Protein AF-B8IIH8-F1 (afdb_monomer)

Nearest PDB structures (foldseek):
  6rmo-assembly2_G  TM=4.757E-01  e=8.599E-01  Plasmodium falciparum 3D7
  6rmo-assembly2_E  TM=4.740E-01  e=1.251E+00  Plasmodium falciparum 3D7

Solvent-accessible surface area (backbone atoms only — not comparable to full-atom values): 4338 Å² total; per-residue (Å²): 134,82,78,79,64,86,50,71,58,52,74,66,48,48,52,48,14,54,51,36,32,52,51,43,36,52,53,35,42,75,71,74,41,54,44,49,75,45,84,48,98,66,25,37,39,38,35,23,77,72,44,66,52,74,48,42,43,80,57,56,41,44,44,52,29,69,53,43,22,49,51,51,51,53,52,36,65,52,106

Sequence (79 aa):
MLASSDRLISTSEMLEALAAGGRAVAELNAQGKPARVCVVPDGLWIEGRQKGALIHGRELRTMAPYQLAQRIREIASSF

Mean predicted aligned error: 4.79 Å

Secondary structure (DSSP, 8-state):
------PPPPHHHHHHHHHHHHHHHHHHHHTT---EEEEETTEEEEE-SS-EEEEEHHHHTT--HHHHHHHHHHHHT--

pLDDT: mean 89.85, std 13.22, range [36.59, 97.94]

Organism: Methylobacterium nodulans (strain LMG 21967 / CNCM I-2342 / ORS 2060) (NCBI:txid460265)

Radius of gyration: 12.39 Å; Cα contacts (8 Å, |Δi|>4): 123; chains: 1; bounding box: 30×23×30 Å

Foldseek 3Di:
DDPLPLDFDDPVQLVLLVVLLVVLQVVCVVVVWHWDWDADPQAIWIDADPDIDGDGPSNSRSDGSVRSSVVNCCRNVPD

Structure (mmCIF, N/CA/C/O backbone):
data_AF-B8IIH8-F1
#
_entry.id   AF-B8IIH8-F1
#
loop_
_atom_site.group_PDB
_atom_site.id
_atom_site.type_symbol
_atom_site.label_atom_id
_atom_site.label_alt_id
_atom_site.label_comp_id
_atom_site.label_asym_id
_atom_s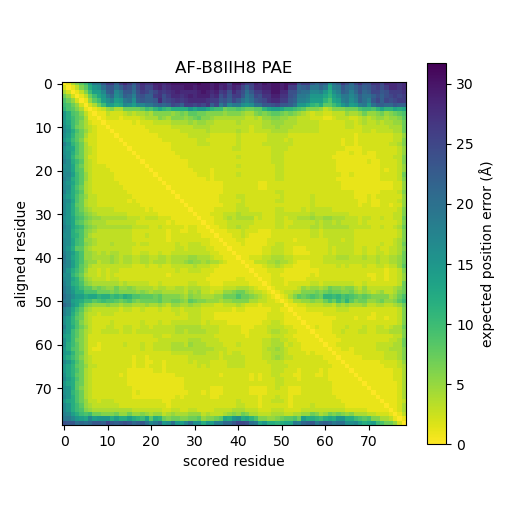ite.label_entity_id
_atom_site.label_seq_id
_atom_site.pdbx_PDB_ins_code
_atom_site.Cartn_x
_atom_site.Cartn_y
_atom_site.Cartn_z
_atom_site.occupancy
_atom_site.B_iso_or_equiv
_atom_site.auth_seq_id
_atom_site.auth_comp_id
_atom_site.auth_asym_id
_atom_site.auth_atom_id
_atom_site.pdbx_PDB_model_num
ATOM 1 N N . MET A 1 1 ? 22.394 16.275 -2.431 1.00 36.59 1 MET A N 1
ATOM 2 C CA . MET A 1 1 ? 21.107 16.349 -3.153 1.00 36.59 1 MET A CA 1
ATOM 3 C C . MET A 1 1 ? 21.080 15.149 -4.091 1.00 36.59 1 MET A C 1
ATOM 5 O O . MET A 1 1 ? 21.731 15.190 -5.123 1.00 36.59 1 MET A O 1
ATOM 9 N N . LEU A 1 2 ? 20.519 14.016 -3.654 1.00 43.78 2 LEU A N 1
ATOM 10 C CA . LEU A 1 2 ? 20.454 12.814 -4.492 1.00 43.78 2 LEU A CA 1
ATOM 11 C C . LEU A 1 2 ? 19.368 13.054 -5.538 1.00 43.78 2 LEU A C 1
ATOM 13 O O . LEU A 1 2 ? 18.230 13.328 -5.167 1.00 43.78 2 LEU A O 1
ATOM 17 N N . ALA A 1 3 ? 19.737 13.009 -6.816 1.00 41.81 3 ALA A N 1
ATOM 18 C CA . ALA A 1 3 ? 18.779 13.013 -7.907 1.00 41.81 3 ALA A CA 1
ATOM 19 C C . ALA A 1 3 ? 17.805 11.853 -7.679 1.00 41.81 3 ALA A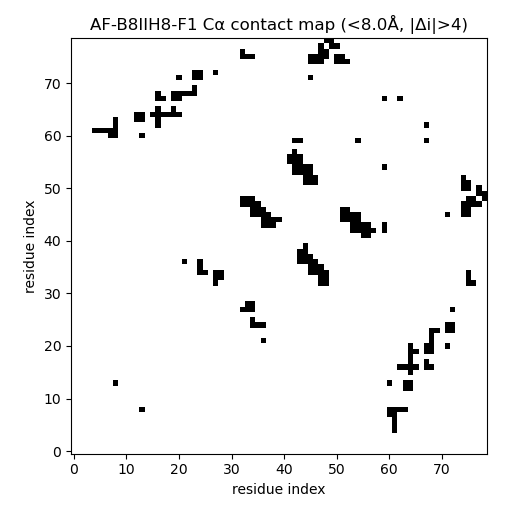 C 1
ATOM 21 O O . ALA A 1 3 ? 18.211 10.689 -7.682 1.00 41.81 3 ALA A O 1
ATOM 22 N N . SER A 1 4 ? 16.537 12.169 -7.418 1.00 52.41 4 SER A N 1
ATOM 23 C CA . SER A 1 4 ? 15.459 11.193 -7.490 1.00 52.41 4 SER A CA 1
ATOM 24 C C . SER A 1 4 ? 15.490 10.645 -8.909 1.00 52.41 4 SER A C 1
ATOM 26 O O . SER A 1 4 ? 15.242 11.370 -9.866 1.00 52.41 4 SER A O 1
ATOM 28 N N . SER A 1 5 ? 15.947 9.406 -9.056 1.00 50.84 5 SER A N 1
ATOM 29 C CA . SER A 1 5 ? 16.031 8.771 -10.359 1.00 50.84 5 SER A CA 1
ATOM 30 C C . SER A 1 5 ? 14.602 8.622 -10.871 1.00 50.84 5 SER A C 1
ATOM 32 O O . SER A 1 5 ? 13.850 7.818 -10.329 1.00 50.84 5 SER A O 1
ATOM 34 N N . ASP A 1 6 ? 14.232 9.369 -11.916 1.00 68.00 6 ASP A N 1
ATOM 35 C CA . ASP A 1 6 ? 12.988 9.196 -12.692 1.00 68.00 6 ASP A CA 1
ATOM 36 C C . ASP A 1 6 ? 12.989 7.871 -13.482 1.00 68.00 6 ASP A C 1
ATOM 38 O O . ASP A 1 6 ? 12.438 7.742 -14.577 1.00 68.00 6 ASP A O 1
ATOM 42 N N . ARG A 1 7 ? 13.662 6.850 -12.950 1.00 85.06 7 ARG A N 1
ATOM 43 C CA . ARG A 1 7 ? 13.653 5.514 -13.503 1.00 85.06 7 ARG A CA 1
ATOM 44 C C . ARG A 1 7 ? 12.293 4.904 -13.200 1.00 85.06 7 ARG A C 1
ATOM 46 O O . ARG A 1 7 ? 11.919 4.722 -12.044 1.00 85.06 7 ARG A O 1
ATOM 53 N N . LEU A 1 8 ? 11.597 4.524 -14.263 1.00 88.88 8 LEU A N 1
ATOM 54 C CA . LEU A 1 8 ? 10.427 3.670 -14.151 1.00 88.88 8 LEU A CA 1
ATOM 55 C C . LEU A 1 8 ? 10.836 2.325 -13.545 1.00 88.88 8 LEU A C 1
ATOM 57 O O . LEU A 1 8 ? 11.783 1.682 -14.012 1.00 88.88 8 LEU A O 1
ATOM 61 N N . ILE A 1 9 ? 10.113 1.906 -12.515 1.00 90.81 9 ILE A N 1
ATOM 62 C CA . ILE A 1 9 ? 10.268 0.579 -11.931 1.00 90.81 9 ILE A CA 1
ATOM 63 C C . ILE A 1 9 ? 9.702 -0.471 -12.894 1.00 90.81 9 ILE A C 1
ATOM 65 O O . ILE A 1 9 ? 8.728 -0.234 -13.614 1.00 90.81 9 ILE A O 1
ATOM 69 N N . SER A 1 10 ? 10.325 -1.642 -12.923 1.00 93.94 10 SER A N 1
ATOM 70 C CA . SER A 1 10 ? 9.827 -2.798 -13.667 1.00 93.94 10 SER A CA 1
ATOM 71 C C . SER A 1 10 ? 8.500 -3.309 -13.097 1.00 93.94 10 SER A C 1
ATOM 73 O O . SER A 1 10 ? 8.091 -2.975 -11.984 1.00 93.94 10 SER A O 1
ATOM 75 N N . THR A 1 11 ? 7.818 -4.182 -13.841 1.00 93.31 11 THR A N 1
ATOM 76 C CA . THR A 1 11 ? 6.582 -4.818 -13.364 1.00 93.31 11 THR A CA 1
ATOM 77 C C . THR A 1 11 ? 6.804 -5.653 -12.100 1.00 93.31 11 THR A C 1
ATOM 79 O O . THR A 1 11 ? 5.957 -5.630 -11.212 1.00 93.31 11 THR A O 1
ATOM 82 N N . SER A 1 12 ? 7.937 -6.354 -11.976 1.00 95.50 12 SER A N 1
ATOM 83 C CA . SER A 1 12 ? 8.275 -7.094 -10.754 1.00 95.50 12 SER A CA 1
ATOM 84 C C . SER A 1 12 ? 8.485 -6.156 -9.566 1.00 95.50 12 SER A C 1
ATOM 86 O O . SER A 1 12 ? 7.907 -6.385 -8.509 1.00 95.50 12 SER A O 1
ATOM 88 N N . GLU A 1 13 ? 9.216 -5.054 -9.755 1.00 94.19 13 GLU A N 1
ATOM 89 C CA . GLU A 1 13 ? 9.416 -4.042 -8.706 1.00 94.19 13 GLU A CA 1
ATOM 90 C C . GLU A 1 13 ? 8.089 -3.384 -8.291 1.00 94.19 13 GLU A C 1
ATOM 92 O O . GLU A 1 13 ? 7.860 -3.144 -7.108 1.00 94.19 13 GLU A O 1
ATOM 97 N N . MET A 1 14 ? 7.172 -3.155 -9.236 1.00 94.06 14 MET A N 1
ATOM 98 C CA . MET A 1 14 ? 5.822 -2.662 -8.943 1.00 94.06 14 MET A CA 1
ATOM 99 C C . MET A 1 14 ? 5.024 -3.649 -8.081 1.00 94.06 14 MET A C 1
ATOM 101 O O . MET A 1 14 ? 4.367 -3.242 -7.121 1.00 94.06 14 MET A O 1
ATOM 105 N N . LEU A 1 15 ? 5.078 -4.948 -8.390 1.00 95.38 15 LEU A N 1
ATOM 106 C CA . LEU A 1 15 ? 4.423 -5.978 -7.577 1.00 95.38 15 LEU A CA 1
ATOM 107 C C . LEU A 1 15 ? 5.025 -6.045 -6.169 1.00 95.38 15 LEU A C 1
ATOM 109 O O . LEU A 1 15 ? 4.284 -6.114 -5.187 1.00 95.38 15 LEU A O 1
ATOM 113 N N . GLU A 1 16 ? 6.351 -5.964 -6.053 1.00 96.56 16 GLU A N 1
ATOM 114 C CA . GLU A 1 16 ? 7.038 -5.891 -4.762 1.00 96.56 16 GLU A CA 1
ATOM 115 C C . GLU A 1 16 ? 6.635 -4.646 -3.969 1.00 96.56 16 GLU A C 1
ATOM 117 O O . GLU A 1 16 ? 6.426 -4.729 -2.755 1.00 96.56 16 GLU A O 1
ATOM 122 N N . ALA A 1 17 ? 6.472 -3.508 -4.647 1.00 95.19 17 ALA A N 1
ATOM 123 C CA . ALA A 1 17 ? 6.050 -2.262 -4.031 1.00 95.19 17 ALA A CA 1
ATOM 124 C C . ALA A 1 17 ? 4.618 -2.345 -3.501 1.00 95.19 17 ALA A C 1
ATOM 126 O O . ALA A 1 17 ? 4.379 -2.017 -2.337 1.00 95.19 17 ALA A O 1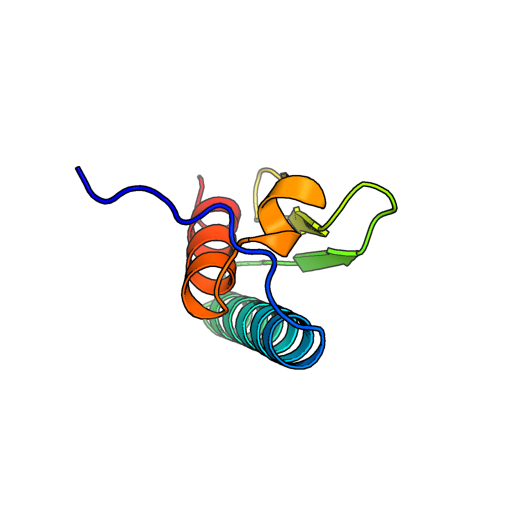
ATOM 127 N N . LEU A 1 18 ? 3.681 -2.868 -4.295 1.00 95.06 18 LEU A N 1
ATOM 128 C CA . LEU A 1 18 ? 2.307 -3.108 -3.851 1.00 95.06 18 LEU A CA 1
ATOM 129 C C . LEU A 1 18 ? 2.255 -4.096 -2.677 1.00 95.06 18 LEU A C 1
ATOM 131 O O . LEU A 1 18 ? 1.539 -3.856 -1.704 1.00 95.06 18 LEU A O 1
ATOM 135 N N . ALA A 1 19 ? 3.059 -5.163 -2.710 1.00 96.69 19 ALA A N 1
ATOM 1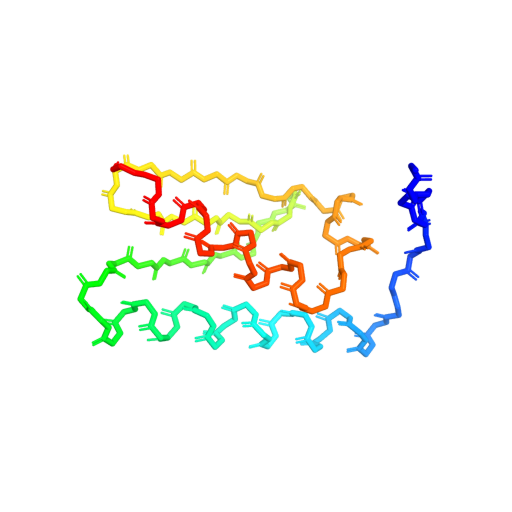36 C CA . ALA A 1 19 ? 3.157 -6.113 -1.604 1.00 96.69 19 ALA A CA 1
ATOM 137 C C . ALA A 1 19 ? 3.723 -5.463 -0.328 1.00 96.69 19 ALA A C 1
ATOM 139 O O . ALA A 1 19 ? 3.222 -5.710 0.771 1.00 96.69 19 ALA A O 1
ATOM 140 N N . ALA A 1 20 ? 4.743 -4.608 -0.453 1.00 96.50 20 ALA A N 1
ATOM 141 C CA . ALA A 1 20 ? 5.288 -3.840 0.664 1.00 96.50 20 ALA A CA 1
ATOM 142 C C . ALA A 1 20 ? 4.255 -2.860 1.239 1.00 96.50 20 ALA A C 1
ATOM 144 O O . ALA A 1 20 ? 4.126 -2.756 2.461 1.00 96.50 20 ALA A O 1
ATOM 145 N N . GLY A 1 21 ? 3.471 -2.207 0.378 1.00 96.12 21 GLY A N 1
ATOM 146 C CA . GLY A 1 21 ? 2.359 -1.361 0.795 1.00 96.12 21 GLY A CA 1
ATOM 147 C C . GLY A 1 21 ? 1.279 -2.138 1.551 1.00 96.12 21 GLY A C 1
ATOM 148 O O . GLY A 1 21 ? 0.863 -1.718 2.629 1.00 96.12 21 GLY A O 1
ATOM 149 N N . GLY A 1 22 ? 0.893 -3.318 1.054 1.00 96.50 22 GLY A N 1
ATOM 150 C CA . GLY A 1 22 ? -0.047 -4.211 1.736 1.00 96.50 22 GLY A CA 1
ATOM 151 C C . GLY A 1 22 ? 0.438 -4.646 3.124 1.00 96.50 22 GLY A C 1
ATOM 152 O O . GLY A 1 22 ? -0.331 -4.604 4.084 1.00 96.50 22 GLY A O 1
ATOM 153 N N . ARG A 1 23 ? 1.730 -4.984 3.267 1.00 97.94 23 ARG A N 1
ATOM 154 C CA . ARG A 1 23 ? 2.340 -5.293 4.575 1.00 97.94 23 ARG A CA 1
ATOM 155 C C . ARG A 1 23 ? 2.294 -4.099 5.529 1.00 97.94 23 ARG A C 1
ATOM 157 O O . ARG A 1 23 ? 1.913 -4.269 6.682 1.00 97.94 23 ARG A O 1
ATOM 164 N N . ALA A 1 24 ? 2.607 -2.895 5.049 1.00 96.94 24 ALA A N 1
ATOM 165 C CA . ALA A 1 24 ? 2.534 -1.685 5.867 1.00 96.94 24 ALA A CA 1
ATOM 166 C C . ALA A 1 24 ? 1.108 -1.422 6.383 1.00 96.94 24 ALA A C 1
ATOM 168 O O . ALA A 1 24 ? 0.930 -1.106 7.559 1.00 96.94 24 ALA A O 1
ATOM 169 N N . VAL A 1 25 ? 0.091 -1.606 5.535 1.00 96.88 25 VAL A N 1
ATOM 170 C CA . VAL A 1 25 ? -1.321 -1.500 5.939 1.00 96.88 25 VAL A CA 1
ATOM 171 C C . VAL A 1 25 ? -1.680 -2.548 6.996 1.00 96.88 25 VAL A C 1
ATOM 173 O O . VAL A 1 25 ? -2.317 -2.216 7.995 1.00 96.88 25 VAL A O 1
ATOM 176 N N . ALA A 1 26 ? -1.254 -3.801 6.815 1.00 97.44 26 ALA A N 1
ATOM 177 C CA . ALA A 1 26 ? -1.497 -4.866 7.787 1.00 97.44 26 ALA A CA 1
ATOM 178 C C . ALA A 1 26 ? -0.859 -4.560 9.154 1.00 97.44 26 ALA A C 1
ATOM 180 O O . ALA A 1 26 ? -1.518 -4.702 10.183 1.00 97.44 26 ALA A O 1
ATOM 181 N N . GLU A 1 27 ? 0.387 -4.078 9.172 1.00 97.06 27 GLU A N 1
ATOM 182 C CA . GLU A 1 27 ? 1.083 -3.674 10.399 1.00 97.06 27 GLU A CA 1
ATOM 183 C C . GLU A 1 27 ? 0.380 -2.518 11.121 1.00 97.06 27 GLU A C 1
ATOM 185 O O . GLU A 1 27 ? 0.233 -2.555 12.342 1.00 97.06 27 GLU A O 1
ATOM 190 N N . LEU A 1 28 ? -0.068 -1.495 10.386 1.00 95.25 28 LEU A N 1
ATOM 191 C CA . LEU A 1 28 ? -0.806 -0.366 10.960 1.00 95.25 28 LEU A CA 1
ATOM 192 C C . LEU A 1 28 ? -2.108 -0.836 11.617 1.00 95.25 28 LEU A C 1
ATOM 194 O O . LEU A 1 28 ? -2.371 -0.506 12.776 1.00 95.25 28 LEU A O 1
ATOM 198 N N . ASN A 1 29 ? -2.875 -1.674 10.918 1.00 95.62 29 ASN A N 1
ATOM 199 C CA . ASN A 1 29 ? -4.119 -2.226 11.448 1.00 95.62 29 ASN A CA 1
ATOM 200 C C . ASN A 1 29 ? -3.873 -3.106 12.685 1.00 95.62 29 ASN A C 1
ATOM 202 O O . ASN A 1 29 ? -4.616 -2.998 13.660 1.00 95.62 29 ASN A O 1
ATOM 206 N N . ALA A 1 30 ? -2.800 -3.904 12.702 1.00 96.69 30 ALA A N 1
ATOM 207 C CA . ALA A 1 30 ? -2.401 -4.687 13.875 1.00 96.69 30 ALA A CA 1
ATOM 208 C C . ALA A 1 30 ? -2.025 -3.809 15.087 1.00 96.69 30 ALA A C 1
ATOM 210 O O . ALA A 1 30 ? -2.196 -4.22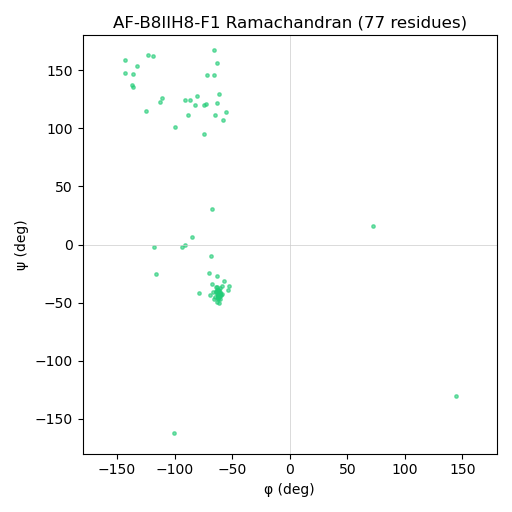7 16.229 1.00 96.69 30 ALA A O 1
ATOM 211 N N . GLN A 1 31 ? -1.563 -2.576 14.855 1.00 95.31 31 GLN A N 1
ATOM 212 C CA . GLN A 1 31 ? -1.290 -1.572 15.894 1.00 95.31 31 GLN A CA 1
ATOM 213 C C . GLN A 1 31 ? -2.536 -0.766 16.311 1.00 95.31 31 GLN A C 1
ATOM 215 O O . GLN A 1 31 ? -2.411 0.212 17.048 1.00 95.31 31 GLN A O 1
ATOM 220 N N . GLY A 1 32 ? -3.729 -1.110 15.816 1.00 93.38 32 GLY A N 1
ATOM 221 C CA . GLY A 1 32 ? -4.959 -0.356 16.078 1.00 93.38 32 GLY A CA 1
ATOM 222 C C . GLY A 1 32 ? -5.031 0.996 15.354 1.00 93.38 32 GLY A C 1
ATOM 223 O O . GLY A 1 32 ? -5.850 1.844 15.714 1.00 93.38 32 GLY A O 1
ATOM 224 N N . LYS A 1 33 ? -4.185 1.216 14.340 1.00 92.44 33 LYS A N 1
ATOM 225 C CA . LYS A 1 33 ? -4.196 2.410 13.487 1.00 92.44 33 LYS A CA 1
ATOM 226 C C . LYS A 1 33 ? -4.915 2.064 12.179 1.00 92.44 33 LYS A C 1
ATOM 228 O O . LYS A 1 33 ? -4.306 1.417 11.329 1.00 92.44 33 LYS A O 1
ATOM 233 N N . PRO A 1 34 ? -6.195 2.446 12.010 1.00 91.50 34 PRO A N 1
ATOM 234 C CA . PRO A 1 34 ? -6.961 2.047 10.839 1.00 91.50 34 PRO A CA 1
ATOM 235 C C . PRO A 1 34 ? -6.332 2.625 9.569 1.00 91.50 34 PRO A C 1
ATOM 237 O O . PRO A 1 34 ? -6.189 3.841 9.437 1.00 91.50 34 PRO A O 1
ATOM 240 N N . ALA A 1 35 ? -5.975 1.734 8.649 1.00 95.12 35 ALA A N 1
ATOM 241 C CA . ALA A 1 35 ? -5.434 2.060 7.341 1.00 95.12 35 ALA A CA 1
ATOM 242 C C . ALA A 1 35 ? -6.097 1.186 6.271 1.00 95.12 35 ALA A C 1
ATOM 244 O O . ALA A 1 35 ? -6.245 -0.029 6.442 1.00 95.12 35 ALA A O 1
ATOM 245 N N . ARG A 1 36 ? -6.485 1.798 5.153 1.00 94.81 36 ARG A N 1
ATOM 246 C CA . ARG A 1 36 ? -7.034 1.116 3.978 1.00 94.81 36 ARG A CA 1
ATOM 247 C C . ARG A 1 36 ? -6.347 1.615 2.721 1.00 94.81 36 ARG A C 1
ATOM 249 O O . ARG A 1 36 ? -5.864 2.742 2.658 1.00 94.81 36 ARG A O 1
ATOM 256 N N . VAL A 1 37 ? -6.323 0.758 1.713 1.00 95.25 37 VAL A N 1
ATOM 257 C CA . VAL A 1 37 ? -5.747 1.061 0.409 1.00 95.25 37 VAL A CA 1
ATOM 258 C C . VAL A 1 37 ? -6.668 0.541 -0.683 1.00 95.25 37 VAL A C 1
ATOM 260 O O . VAL A 1 37 ? -7.175 -0.577 -0.577 1.00 95.25 37 VAL A O 1
ATOM 263 N N . CYS A 1 38 ? -6.874 1.327 -1.737 1.00 94.88 38 CYS A N 1
ATOM 264 C CA . CYS A 1 38 ? -7.488 0.844 -2.967 1.00 94.88 38 CYS A CA 1
ATOM 265 C C . CYS A 1 38 ? -6.740 1.352 -4.203 1.00 94.88 38 CYS A C 1
ATOM 267 O O . CYS A 1 38 ? -6.182 2.451 -4.220 1.00 94.88 38 CYS A O 1
ATOM 269 N N . VAL A 1 39 ? -6.723 0.524 -5.246 1.00 94.31 39 VAL A N 1
ATOM 270 C CA . VAL A 1 39 ? -6.263 0.935 -6.573 1.00 94.31 39 VAL A CA 1
ATOM 271 C C . VAL A 1 39 ? -7.405 1.689 -7.243 1.00 94.31 39 VAL A C 1
ATOM 273 O O . VAL A 1 39 ? -8.528 1.190 -7.306 1.00 94.31 39 VAL A O 1
ATOM 276 N N . VAL A 1 40 ? -7.111 2.885 -7.738 1.00 95.25 40 VAL A N 1
ATOM 277 C CA . VAL A 1 40 ? -8.042 3.755 -8.467 1.00 95.25 40 VAL A CA 1
ATOM 278 C C . VAL A 1 40 ? -7.457 4.072 -9.848 1.00 95.25 40 VAL A C 1
ATOM 280 O O . VAL A 1 40 ? -6.254 3.888 -10.043 1.00 95.25 40 VAL A O 1
ATOM 283 N N . PRO A 1 41 ? -8.251 4.561 -10.820 1.00 95.00 41 PRO A N 1
ATOM 284 C CA . PRO A 1 41 ? -7.742 4.849 -12.165 1.00 95.00 41 PRO A CA 1
ATOM 285 C C . PRO A 1 41 ? -6.496 5.750 -12.183 1.00 95.00 41 PRO A C 1
ATOM 287 O O . PRO A 1 41 ? -5.581 5.525 -12.972 1.00 95.00 41 PRO A O 1
ATOM 290 N N . ASP A 1 42 ? -6.426 6.712 -11.258 1.00 94.06 42 ASP A N 1
ATOM 291 C CA . ASP A 1 42 ? -5.348 7.703 -11.192 1.00 94.06 42 ASP A CA 1
ATOM 292 C C . ASP A 1 42 ? -4.155 7.289 -10.317 1.00 94.06 42 ASP A C 1
ATOM 294 O O . ASP A 1 42 ? -3.189 8.050 -10.198 1.00 94.06 42 ASP A O 1
ATOM 298 N N . GLY A 1 43 ? -4.185 6.101 -9.701 1.00 95.75 43 GLY A N 1
ATOM 299 C CA . GLY A 1 43 ? -3.115 5.611 -8.833 1.00 95.75 43 GLY A CA 1
ATOM 300 C C . GLY A 1 43 ? -3.614 4.798 -7.641 1.00 95.75 43 GLY A C 1
ATOM 301 O O . GLY A 1 43 ? -4.379 3.848 -7.788 1.00 95.75 43 GLY A O 1
ATOM 302 N N . LEU A 1 44 ? -3.137 5.146 -6.449 1.00 96.12 44 LEU A N 1
ATOM 303 C CA . LEU A 1 44 ? -3.409 4.410 -5.219 1.00 96.12 44 LEU A CA 1
ATOM 304 C C . LEU A 1 44 ? -3.994 5.351 -4.166 1.00 96.12 44 LEU A C 1
ATOM 306 O O . LEU A 1 44 ? -3.319 6.276 -3.714 1.00 96.12 44 LEU A O 1
ATOM 310 N N . TRP A 1 45 ? -5.245 5.123 -3.776 1.00 96.75 45 TRP A N 1
ATOM 311 C CA . TRP A 1 45 ? -5.878 5.868 -2.694 1.00 96.75 45 TRP A CA 1
ATOM 312 C C . TRP A 1 45 ? -5.570 5.202 -1.357 1.00 96.75 45 TRP A C 1
ATOM 314 O O . TRP A 1 45 ? -5.845 4.015 -1.170 1.00 96.75 45 TRP A O 1
ATOM 324 N N . ILE A 1 46 ? -5.004 5.972 -0.432 1.00 95.81 46 ILE A N 1
ATOM 325 C CA . ILE A 1 46 ? -4.709 5.545 0.934 1.00 95.81 46 ILE A CA 1
ATOM 326 C C . ILE A 1 46 ? -5.645 6.291 1.872 1.00 95.81 46 ILE A C 1
ATOM 328 O O . ILE A 1 46 ? -5.679 7.518 1.854 1.00 95.81 46 ILE A O 1
ATOM 332 N N . GLU A 1 47 ? -6.375 5.566 2.708 1.00 94.31 47 GLU A N 1
ATOM 333 C CA . GLU A 1 47 ? -7.260 6.127 3.727 1.00 94.31 47 GLU A CA 1
ATOM 334 C C . GLU A 1 47 ? -6.710 5.796 5.119 1.00 94.31 47 GLU A C 1
ATOM 336 O O . GLU A 1 47 ? -6.487 4.629 5.446 1.00 94.31 47 GLU A O 1
A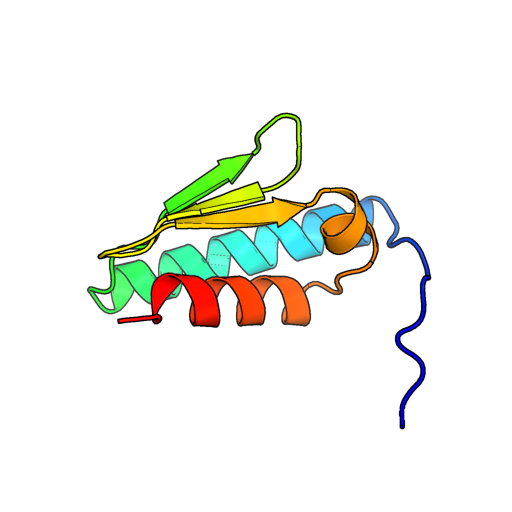TOM 341 N N . GLY A 1 48 ? -6.466 6.833 5.923 1.00 89.31 48 GLY A N 1
ATOM 342 C CA . GLY A 1 48 ? -6.162 6.735 7.348 1.00 89.31 48 GLY A CA 1
ATOM 343 C C . GLY A 1 48 ? -7.384 7.053 8.212 1.00 89.31 48 GLY A C 1
ATOM 344 O O . GLY A 1 48 ? -8.519 7.066 7.742 1.00 89.31 48 GLY A O 1
ATOM 345 N N . ARG A 1 49 ? -7.159 7.351 9.497 1.00 82.56 49 ARG A N 1
ATOM 346 C CA . ARG A 1 49 ? -8.253 7.590 10.455 1.00 82.56 49 ARG A CA 1
ATOM 347 C C . ARG A 1 49 ? -9.075 8.850 10.164 1.00 82.56 49 ARG A C 1
ATOM 349 O O . ARG A 1 49 ? -10.288 8.815 10.348 1.00 82.56 49 ARG A O 1
ATOM 356 N N . GLN A 1 50 ? -8.432 9.953 9.778 1.00 82.12 50 GLN A N 1
ATOM 357 C CA . GLN A 1 50 ? -9.110 11.249 9.603 1.00 82.12 50 GLN A CA 1
ATOM 358 C C . GLN A 1 50 ? -9.089 11.763 8.163 1.00 82.12 50 GLN A C 1
ATOM 360 O O . GLN A 1 50 ? -9.952 12.550 7.776 1.00 82.12 50 GLN A O 1
ATOM 365 N N . LYS A 1 51 ? -8.107 11.342 7.361 1.00 85.25 51 LYS A N 1
ATOM 366 C CA . LYS A 1 51 ? -7.931 11.778 5.975 1.00 85.25 51 LYS A CA 1
ATOM 367 C C . LYS A 1 51 ? -7.447 10.640 5.091 1.00 85.25 51 LYS A C 1
ATOM 369 O O . LYS A 1 51 ? -6.855 9.670 5.562 1.00 85.25 51 LYS A O 1
ATOM 374 N N . GLY A 1 52 ? -7.673 10.813 3.794 1.00 91.12 52 GLY A N 1
ATOM 375 C CA . GLY A 1 52 ? -7.039 10.023 2.751 1.00 91.12 52 G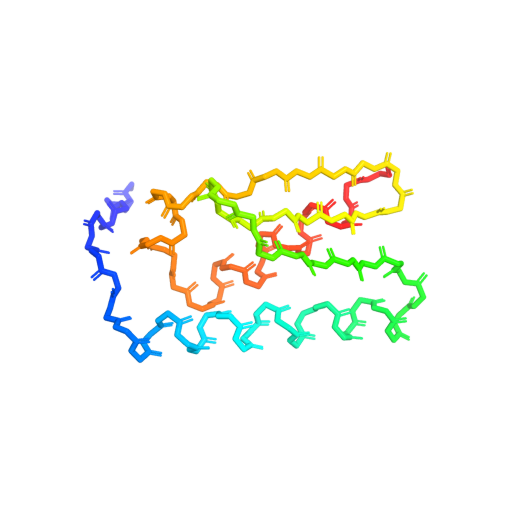LY A CA 1
ATOM 376 C C . GLY A 1 52 ? -6.197 10.885 1.819 1.00 91.12 52 GLY A C 1
ATOM 377 O O . GLY A 1 52 ? -6.334 12.111 1.789 1.00 91.12 52 GLY A O 1
ATOM 378 N N . ALA A 1 53 ? -5.311 10.236 1.074 1.00 95.69 53 ALA A N 1
ATOM 379 C CA . ALA A 1 53 ? -4.501 10.866 0.046 1.00 95.69 53 ALA A CA 1
ATOM 380 C C . ALA A 1 53 ? -4.311 9.927 -1.148 1.00 95.69 53 ALA A C 1
ATOM 382 O O . ALA A 1 53 ? -4.213 8.706 -1.000 1.00 95.69 53 ALA A O 1
ATOM 383 N N . LEU A 1 54 ? -4.224 10.527 -2.333 1.00 96.44 54 LEU A N 1
ATOM 384 C CA . LEU A 1 54 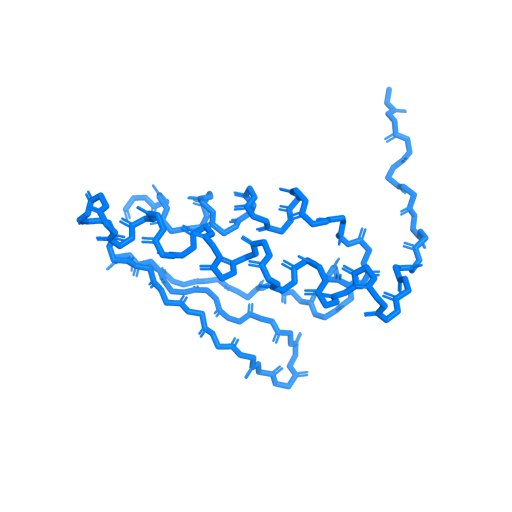? -3.903 9.836 -3.572 1.00 96.44 54 LEU A CA 1
ATOM 385 C C . LEU A 1 54 ? -2.388 9.850 -3.788 1.00 96.44 54 LEU A C 1
ATOM 387 O O . LEU A 1 54 ? -1.781 10.917 -3.850 1.00 96.44 54 LEU A O 1
ATOM 391 N N . ILE A 1 55 ? -1.793 8.674 -3.959 1.00 95.81 55 ILE A N 1
ATOM 392 C CA . ILE A 1 55 ? -0.483 8.536 -4.595 1.00 95.81 55 ILE A CA 1
ATOM 393 C C . ILE A 1 55 ? -0.744 8.404 -6.092 1.00 95.81 55 ILE A C 1
ATOM 395 O O . ILE A 1 55 ? -1.314 7.406 -6.540 1.00 95.81 55 ILE A O 1
ATOM 399 N N . HIS A 1 56 ? -0.360 9.414 -6.869 1.00 96.38 56 HIS A N 1
ATOM 400 C CA . HIS A 1 56 ? -0.610 9.413 -8.307 1.00 96.38 56 HIS A CA 1
ATOM 401 C C . HIS A 1 56 ? 0.171 8.300 -9.011 1.00 96.38 56 HIS A C 1
ATOM 403 O O . HIS A 1 56 ? 1.323 8.023 -8.683 1.00 96.38 56 HIS A O 1
ATOM 409 N N . GLY A 1 57 ? -0.410 7.716 -10.059 1.00 93.81 57 GLY A N 1
ATOM 410 C CA . GLY A 1 57 ? 0.217 6.644 -10.832 1.00 93.81 57 GLY A CA 1
ATOM 411 C C . GLY A 1 57 ? 1.582 7.024 -11.417 1.00 93.81 57 GLY A C 1
ATOM 412 O O . GLY A 1 57 ? 2.456 6.168 -11.520 1.00 93.81 57 GLY A O 1
ATOM 413 N N . ARG A 1 58 ? 1.800 8.305 -11.750 1.00 93.19 58 ARG A N 1
ATOM 414 C CA . ARG A 1 58 ? 3.109 8.813 -12.205 1.00 93.19 58 ARG A CA 1
ATOM 415 C C . ARG A 1 58 ? 4.194 8.712 -11.127 1.00 93.19 58 ARG A C 1
ATOM 417 O O . ARG A 1 58 ? 5.330 8.410 -11.451 1.00 93.19 58 ARG A O 1
ATOM 424 N N . GLU A 1 59 ? 3.823 8.933 -9.867 1.00 93.75 59 GLU A N 1
ATOM 425 C CA . GLU A 1 59 ? 4.723 8.852 -8.712 1.00 93.75 59 GLU A CA 1
ATOM 426 C C . GLU A 1 59 ? 4.931 7.389 -8.321 1.00 93.75 59 GLU A C 1
ATOM 428 O O . GLU A 1 59 ? 6.047 6.945 -8.087 1.00 93.75 59 GLU A O 1
ATOM 433 N N . LEU A 1 60 ? 3.855 6.600 -8.334 1.00 92.38 60 LEU A N 1
ATOM 434 C CA . LEU A 1 60 ? 3.903 5.178 -8.013 1.00 92.38 60 LEU A CA 1
ATOM 435 C C . LEU A 1 60 ? 4.852 4.400 -8.942 1.00 92.38 60 LEU A C 1
ATOM 437 O O . LEU A 1 60 ? 5.545 3.497 -8.490 1.00 92.38 60 LEU A O 1
ATOM 441 N N . ARG A 1 61 ? 4.925 4.781 -10.225 1.00 93.06 61 ARG A N 1
ATOM 442 C CA . ARG A 1 61 ? 5.805 4.159 -11.231 1.00 93.06 61 ARG A CA 1
ATOM 443 C C . ARG A 1 61 ? 7.298 4.414 -11.012 1.00 93.06 61 ARG A C 1
ATOM 445 O O . ARG A 1 61 ? 8.099 3.794 -11.705 1.00 93.06 61 ARG A O 1
ATOM 452 N N . THR A 1 62 ? 7.677 5.300 -10.097 1.00 94.31 62 THR A N 1
ATOM 453 C CA . THR A 1 62 ? 9.080 5.576 -9.748 1.00 94.31 62 THR A CA 1
ATOM 454 C C . THR A 1 62 ? 9.393 5.255 -8.283 1.00 94.31 62 THR A C 1
ATOM 456 O O . THR A 1 62 ? 10.542 5.370 -7.862 1.00 94.31 62 THR A O 1
ATOM 459 N N . MET A 1 63 ? 8.401 4.816 -7.497 1.00 94.25 63 MET A N 1
ATOM 460 C CA . MET A 1 63 ? 8.589 4.468 -6.089 1.00 94.25 63 MET A CA 1
ATOM 461 C C . MET A 1 63 ? 9.138 3.054 -5.923 1.00 94.25 63 MET A C 1
ATOM 463 O O . MET A 1 63 ? 8.481 2.064 -6.242 1.00 94.25 63 MET A O 1
ATOM 467 N N . ALA A 1 64 ? 10.309 2.952 -5.302 1.00 93.88 64 ALA A N 1
ATOM 468 C CA . ALA A 1 64 ? 10.810 1.690 -4.787 1.00 93.88 64 ALA A CA 1
ATOM 469 C C . ALA 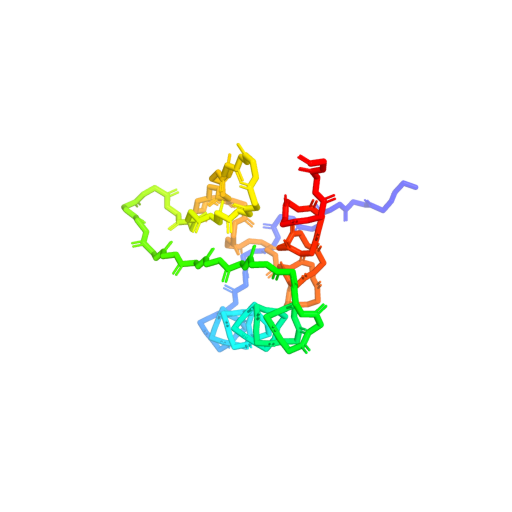A 1 64 ? 9.882 1.140 -3.680 1.00 93.88 64 ALA A C 1
ATOM 471 O O . ALA A 1 64 ? 9.210 1.915 -2.985 1.00 93.88 64 ALA A O 1
ATOM 472 N N . PRO A 1 65 ? 9.890 -0.181 -3.423 1.00 93.38 65 PRO A N 1
ATOM 473 C CA . PRO A 1 65 ? 8.990 -0.793 -2.446 1.00 93.38 65 PRO A CA 1
ATOM 474 C C . PRO A 1 65 ? 9.028 -0.169 -1.047 1.00 93.38 65 PRO A C 1
ATOM 476 O O . PRO A 1 65 ? 7.985 0.020 -0.416 1.00 93.38 65 PRO A O 1
ATOM 479 N N . TYR A 1 66 ? 10.220 0.202 -0.570 1.00 94.31 66 TYR A N 1
ATOM 480 C CA . TYR A 1 66 ? 10.372 0.841 0.737 1.00 94.31 66 TYR A CA 1
ATOM 481 C C . TYR A 1 66 ? 9.746 2.245 0.777 1.00 94.31 66 TYR A C 1
ATOM 483 O O . TYR A 1 66 ? 9.182 2.630 1.800 1.00 94.31 66 TYR A O 1
ATOM 491 N N . GLN A 1 67 ? 9.796 2.990 -0.334 1.00 95.75 67 GLN A N 1
ATOM 492 C CA . GLN A 1 67 ? 9.243 4.343 -0.429 1.00 95.75 67 GLN A CA 1
ATOM 493 C C . GLN A 1 67 ? 7.719 4.305 -0.376 1.00 95.75 67 GLN A C 1
ATOM 495 O O . GLN A 1 67 ? 7.121 5.084 0.364 1.00 95.75 67 GLN A O 1
ATOM 500 N N . LEU A 1 68 ? 7.089 3.363 -1.088 1.00 95.88 68 LEU A N 1
ATOM 501 C CA . LEU A 1 68 ? 5.636 3.199 -1.033 1.00 95.88 68 LEU A CA 1
ATOM 502 C C . LEU A 1 68 ? 5.170 2.836 0.384 1.00 95.88 68 LEU A C 1
ATOM 504 O O . LEU A 1 68 ? 4.243 3.452 0.913 1.00 95.88 68 LEU A O 1
ATOM 508 N N . ALA A 1 69 ? 5.837 1.874 1.028 1.00 96.62 69 ALA A N 1
ATOM 509 C CA . ALA A 1 69 ? 5.513 1.480 2.397 1.00 96.62 69 ALA A CA 1
ATOM 510 C C . ALA A 1 69 ? 5.655 2.652 3.384 1.00 96.62 69 ALA A C 1
ATOM 512 O O . ALA A 1 69 ? 4.779 2.858 4.225 1.00 96.62 69 ALA A O 1
ATOM 513 N N . GLN A 1 70 ? 6.728 3.442 3.272 1.00 96.19 70 GLN A N 1
ATOM 514 C CA . GLN A 1 70 ? 6.925 4.635 4.093 1.00 96.19 70 GLN A CA 1
ATOM 515 C C . GLN A 1 70 ? 5.824 5.673 3.842 1.00 96.19 70 GLN A C 1
ATOM 517 O O . GLN A 1 70 ? 5.229 6.175 4.795 1.00 96.19 70 GLN A O 1
ATOM 522 N N . ARG A 1 71 ? 5.490 5.939 2.575 1.00 95.25 71 ARG A N 1
ATOM 523 C CA . ARG A 1 71 ? 4.471 6.927 2.210 1.00 95.25 71 ARG A CA 1
ATOM 524 C C . ARG A 1 71 ? 3.089 6.566 2.751 1.00 95.25 71 ARG A C 1
ATOM 526 O O . ARG A 1 71 ? 2.374 7.436 3.242 1.00 95.25 71 ARG A O 1
ATOM 533 N N . ILE A 1 72 ? 2.732 5.282 2.726 1.00 95.12 72 ILE A N 1
ATOM 534 C CA . ILE A 1 72 ? 1.493 4.781 3.335 1.00 95.12 72 ILE A CA 1
ATOM 535 C C . ILE A 1 72 ? 1.485 5.030 4.845 1.00 95.12 72 ILE A C 1
ATOM 537 O O . ILE A 1 72 ? 0.482 5.511 5.369 1.00 95.12 72 ILE A O 1
ATOM 541 N N . ARG A 1 73 ? 2.592 4.750 5.550 1.00 94.88 73 ARG A N 1
ATOM 542 C CA . ARG A 1 73 ? 2.697 5.018 6.996 1.00 94.88 73 ARG A CA 1
ATOM 543 C C . ARG A 1 73 ? 2.537 6.501 7.306 1.00 94.88 73 ARG A C 1
ATOM 545 O O . ARG A 1 73 ? 1.837 6.830 8.259 1.00 94.88 73 ARG A O 1
ATOM 552 N N . GLU A 1 74 ? 3.144 7.375 6.508 1.00 93.38 74 GLU A N 1
ATOM 553 C CA . GLU A 1 74 ? 3.017 8.829 6.650 1.00 93.38 74 GLU A CA 1
ATOM 554 C C . GLU A 1 74 ? 1.565 9.287 6.479 1.00 93.38 74 GLU A C 1
ATOM 556 O O . GLU A 1 74 ? 1.045 9.991 7.342 1.00 93.38 74 GLU A O 1
ATOM 561 N N . ILE A 1 75 ? 0.890 8.854 5.408 1.00 92.56 75 ILE A N 1
ATOM 562 C CA . ILE A 1 75 ? -0.507 9.228 5.140 1.00 92.56 75 ILE A CA 1
ATOM 563 C C . ILE A 1 75 ? -1.424 8.702 6.248 1.00 92.56 75 ILE A C 1
ATOM 565 O O . ILE A 1 75 ? -2.206 9.459 6.814 1.00 92.56 75 ILE A O 1
ATOM 569 N N . ALA A 1 76 ? -1.307 7.421 6.599 1.00 89.56 76 ALA A N 1
ATOM 570 C CA . ALA A 1 76 ? -2.183 6.793 7.583 1.00 89.56 76 ALA A CA 1
ATOM 571 C C . ALA A 1 76 ? -1.944 7.283 9.022 1.00 89.56 76 ALA A C 1
ATOM 573 O O . ALA A 1 76 ? -2.852 7.208 9.849 1.00 89.56 76 ALA A O 1
ATOM 574 N N . SER A 1 77 ? -0.741 7.783 9.325 1.00 86.06 77 SER A N 1
ATOM 575 C CA . SER A 1 77 ? -0.397 8.354 10.638 1.00 86.06 77 SER A CA 1
ATOM 576 C C . SER A 1 77 ? -0.583 9.870 10.698 1.00 86.06 77 SER A C 1
ATOM 578 O O . SER A 1 77 ? -0.337 10.464 11.748 1.00 86.06 77 SER A O 1
ATOM 580 N N . SER A 1 78 ? -0.979 10.509 9.594 1.00 76.69 78 SER A N 1
ATOM 581 C CA . SER A 1 78 ? -1.240 11.945 9.562 1.00 76.69 78 SER A CA 1
ATOM 582 C C . SER A 1 78 ? -2.565 12.240 10.269 1.00 76.69 78 SER A C 1
ATOM 584 O O . SER A 1 78 ? -3.618 12.132 9.648 1.00 76.69 78 SER A O 1
ATOM 586 N N . PHE A 1 79 ? -2.430 12.583 11.560 1.00 58.06 79 PHE A N 1
ATOM 587 C CA . PHE A 1 79 ? -3.386 13.157 12.525 1.00 58.06 79 PHE A CA 1
ATOM 588 C C . PHE A 1 79 ? -4.796 12.572 12.518 1.00 58.06 79 PHE A C 1
ATOM 590 O O . PHE A 1 79 ? -5.582 12.939 11.626 1.00 58.06 79 PHE A O 1
#